Protein AF-A0A485KDJ7-F1 (afdb_monomer)

Mean predicted aligned error: 15.24 Å

Secondary structure (DSSP, 8-state):
-HHHHHHHHHHHHHHHHTT----HHHHHHHHHHHTTTTSHHHHHHHHT-SSPPPHHHHHHHHHHHHHHHHHHHHHHTSSSSS-----------------------TT----

Structure (mmCIF, N/CA/C/O backbone):
data_AF-A0A485KDJ7-F1
#
_entry.id   AF-A0A485KDJ7-F1
#
loop_
_atom_site.group_PDB
_atom_site.id
_atom_site.type_symbol
_atom_site.label_atom_id
_atom_site.label_alt_id
_atom_site.label_comp_id
_atom_site.label_asym_id
_atom_site.label_entity_id
_atom_site.label_seq_id
_atom_site.pdbx_PDB_ins_code
_atom_site.Cartn_x
_atom_site.Cartn_y
_atom_site.Cartn_z
_atom_site.occupancy
_atom_site.B_iso_or_equiv
_atom_site.auth_seq_id
_atom_site.auth_comp_id
_atom_site.auth_asym_id
_atom_site.auth_atom_id
_atom_site.pdbx_PDB_model_num
ATOM 1 N N . MET A 1 1 ? 3.075 -2.296 9.059 1.00 93.06 1 MET A N 1
ATOM 2 C CA . MET A 1 1 ? 3.005 -1.508 7.814 1.00 93.06 1 MET A CA 1
ATOM 3 C C . MET A 1 1 ? 4.386 -1.202 7.261 1.00 93.06 1 MET A C 1
ATOM 5 O O . MET A 1 1 ? 4.637 -1.531 6.114 1.00 93.06 1 MET A O 1
ATOM 9 N N . GLN A 1 2 ? 5.303 -0.638 8.054 1.00 93.50 2 GLN A N 1
ATOM 10 C CA . GLN A 1 2 ? 6.632 -0.238 7.566 1.00 93.50 2 GLN A CA 1
ATOM 11 C C . GLN A 1 2 ? 7.396 -1.362 6.850 1.00 93.50 2 GLN A C 1
ATOM 13 O O . GLN A 1 2 ? 7.819 -1.174 5.716 1.00 93.50 2 GLN A O 1
ATOM 18 N N . LYS A 1 3 ? 7.477 -2.554 7.460 1.00 95.50 3 LYS A N 1
ATOM 19 C CA . LYS A 1 3 ? 8.086 -3.734 6.826 1.00 95.50 3 LYS A CA 1
ATOM 20 C C . LYS A 1 3 ? 7.455 -4.058 5.464 1.00 95.50 3 LYS A C 1
ATOM 22 O O . LYS A 1 3 ? 8.174 -4.239 4.495 1.00 95.50 3 LYS A O 1
ATOM 27 N N . HIS A 1 4 ? 6.123 -4.067 5.388 1.00 94.69 4 HIS A N 1
ATOM 28 C CA . HIS A 1 4 ? 5.379 -4.364 4.156 1.00 94.69 4 HIS A CA 1
ATOM 29 C C . HIS A 1 4 ? 5.734 -3.399 3.019 1.00 94.69 4 HIS A C 1
ATOM 31 O O . HIS A 1 4 ? 5.984 -3.824 1.897 1.00 94.69 4 HIS A O 1
ATOM 37 N N . VAL A 1 5 ? 5.822 -2.099 3.313 1.00 94.94 5 VAL A N 1
ATOM 38 C CA . VAL A 1 5 ? 6.215 -1.085 2.321 1.00 94.94 5 VAL A CA 1
ATOM 39 C C . VAL A 1 5 ? 7.661 -1.290 1.861 1.00 94.94 5 VAL A C 1
ATOM 41 O O . VAL A 1 5 ? 7.937 -1.217 0.663 1.00 94.94 5 VAL A O 1
ATOM 44 N N . THR A 1 6 ? 8.578 -1.579 2.788 1.00 96.75 6 THR A N 1
ATOM 45 C CA . THR A 1 6 ? 9.982 -1.862 2.462 1.00 96.75 6 THR A CA 1
ATOM 46 C C . THR A 1 6 ? 10.115 -3.095 1.570 1.00 96.75 6 THR A C 1
ATOM 48 O O . THR A 1 6 ? 10.799 -3.030 0.550 1.00 96.75 6 THR A O 1
ATOM 51 N N . ASP A 1 7 ? 9.425 -4.188 1.906 1.00 96.75 7 ASP A N 1
ATOM 52 C CA . ASP A 1 7 ? 9.447 -5.432 1.131 1.00 96.75 7 ASP A CA 1
ATOM 53 C C . ASP A 1 7 ? 8.921 -5.193 -0.298 1.00 96.75 7 ASP A C 1
ATOM 55 O O . ASP A 1 7 ? 9.543 -5.611 -1.276 1.00 96.75 7 ASP A O 1
ATOM 59 N N . MET A 1 8 ? 7.830 -4.432 -0.439 1.00 95.44 8 MET A N 1
ATOM 60 C CA . MET A 1 8 ? 7.264 -4.047 -1.737 1.00 95.44 8 MET A CA 1
ATOM 61 C C . MET A 1 8 ? 8.228 -3.197 -2.583 1.00 95.44 8 MET A C 1
ATOM 63 O O . MET A 1 8 ? 8.361 -3.442 -3.784 1.00 95.44 8 MET A O 1
ATOM 67 N N . ARG A 1 9 ? 8.945 -2.236 -1.981 1.00 95.75 9 ARG A N 1
ATOM 68 C CA . ARG A 1 9 ? 9.981 -1.460 -2.692 1.00 95.75 9 ARG A CA 1
ATOM 69 C C . ARG A 1 9 ? 11.187 -2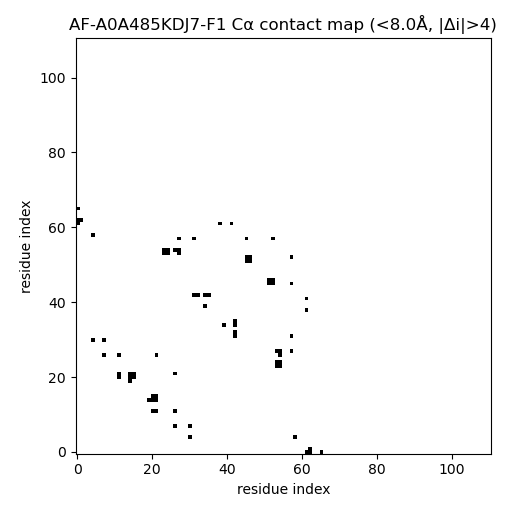.323 -3.075 1.00 95.75 9 ARG A C 1
ATOM 71 O O . ARG A 1 9 ? 11.720 -2.171 -4.171 1.00 95.75 9 ARG A O 1
ATOM 78 N N . GLY A 1 10 ? 11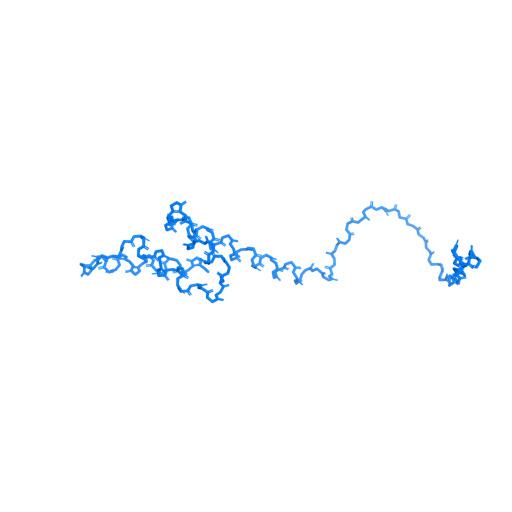.587 -3.266 -2.223 1.00 96.62 10 GLY A N 1
ATOM 79 C CA . GLY A 1 10 ? 12.629 -4.242 -2.553 1.00 96.62 10 GLY A CA 1
ATOM 80 C C . GLY A 1 10 ? 12.244 -5.120 -3.749 1.00 96.62 10 GLY A C 1
ATOM 81 O O . GLY A 1 10 ? 13.053 -5.340 -4.652 1.00 96.62 10 GLY A O 1
ATOM 82 N N . LEU A 1 11 ? 10.984 -5.563 -3.810 1.00 96.06 11 LEU A N 1
ATOM 83 C CA . LEU A 1 11 ? 10.451 -6.299 -4.960 1.00 96.06 11 LEU A CA 1
ATOM 84 C C . LEU A 1 11 ? 10.433 -5.447 -6.235 1.00 96.06 11 LEU A C 1
ATOM 86 O O . LEU A 1 11 ? 10.852 -5.937 -7.282 1.00 96.06 11 LEU A O 1
ATOM 90 N N . GLN A 1 12 ? 10.017 -4.178 -6.153 1.00 96.19 12 GLN A N 1
ATOM 91 C CA . GLN A 1 12 ? 10.053 -3.234 -7.280 1.00 96.19 12 GLN A CA 1
ATOM 92 C C . GLN A 1 12 ? 11.473 -3.111 -7.860 1.00 96.19 12 GLN A C 1
ATOM 94 O O . GLN A 1 12 ? 11.658 -3.223 -9.071 1.00 96.19 12 GLN A O 1
ATOM 99 N N . GLN A 1 13 ? 12.490 -2.960 -7.004 1.00 96.50 13 GLN A N 1
ATOM 100 C CA . GLN A 1 13 ? 13.895 -2.894 -7.428 1.00 96.50 13 GLN A CA 1
ATOM 101 C C . GLN A 1 13 ? 14.365 -4.196 -8.083 1.00 96.50 13 GLN A C 1
ATOM 103 O O . GLN A 1 13 ? 15.021 -4.169 -9.123 1.00 96.50 13 GLN A O 1
ATOM 108 N N . LYS A 1 14 ? 14.008 -5.351 -7.514 1.00 97.75 14 LYS A N 1
ATOM 109 C CA . LYS A 1 14 ? 14.378 -6.650 -8.086 1.00 97.75 14 LYS A CA 1
ATOM 110 C C . LYS A 1 14 ? 13.747 -6.869 -9.461 1.00 97.75 14 LYS A C 1
ATOM 112 O O . LYS A 1 14 ? 14.418 -7.364 -10.361 1.00 97.75 14 LYS A O 1
ATOM 117 N N . LEU A 1 15 ? 12.483 -6.484 -9.637 1.00 96.56 15 LEU A N 1
ATOM 118 C CA . LEU A 1 15 ? 11.800 -6.538 -10.932 1.00 96.56 15 LEU A CA 1
ATOM 119 C C . LEU A 1 15 ? 12.493 -5.643 -11.961 1.00 96.56 15 LEU A C 1
ATOM 121 O O . LEU A 1 15 ? 12.736 -6.098 -13.079 1.00 96.56 15 LEU A O 1
ATOM 125 N N . LEU A 1 16 ? 12.893 -4.432 -11.557 1.00 96.25 16 LEU A N 1
ATOM 126 C CA . LEU A 1 16 ? 13.625 -3.507 -12.420 1.00 96.25 16 LEU A CA 1
ATOM 127 C C . LEU A 1 16 ? 14.937 -4.122 -12.930 1.00 96.25 16 LEU A C 1
ATOM 129 O O . LEU A 1 16 ? 15.233 -4.022 -14.119 1.00 96.25 16 LEU A O 1
ATOM 133 N N . LEU A 1 17 ? 15.684 -4.813 -12.061 1.00 96.75 17 LEU A N 1
ATOM 134 C CA . LEU A 1 17 ? 16.910 -5.530 -12.439 1.00 96.75 17 LEU A CA 1
ATOM 135 C C . LEU A 1 17 ? 16.654 -6.710 -13.392 1.00 96.75 17 LEU A C 1
ATOM 137 O O . LEU A 1 17 ? 17.530 -7.061 -14.175 1.00 96.75 17 LEU A O 1
ATOM 141 N N . MET A 1 18 ? 15.458 -7.302 -13.359 1.00 97.75 18 MET A N 1
ATOM 142 C CA . MET A 1 18 ? 15.026 -8.349 -14.296 1.00 97.75 18 MET A CA 1
ATOM 143 C C . MET A 1 18 ? 14.424 -7.780 -15.594 1.00 97.75 18 MET A C 1
ATOM 145 O O . MET A 1 18 ? 13.873 -8.530 -16.396 1.00 97.75 18 MET A O 1
ATOM 149 N N . GLY A 1 19 ? 14.497 -6.462 -15.806 1.00 96.06 19 GLY A N 1
ATOM 150 C CA . GLY A 1 19 ? 13.960 -5.791 -16.993 1.00 96.06 19 GLY A CA 1
ATOM 151 C C . GLY A 1 19 ? 12.451 -5.531 -16.951 1.00 96.06 19 GLY A C 1
ATOM 152 O O . GLY A 1 19 ? 11.903 -5.005 -17.916 1.00 96.06 19 GLY A O 1
ATOM 153 N N . SER A 1 20 ? 11.775 -5.846 -15.842 1.00 96.44 20 SER A N 1
ATOM 154 C CA . SER A 1 20 ? 10.347 -5.577 -15.649 1.00 96.44 20 SER A CA 1
ATOM 155 C C . SER A 1 20 ? 10.150 -4.291 -14.855 1.00 96.44 20 SER A C 1
ATOM 157 O O . SER A 1 20 ? 10.634 -4.162 -13.733 1.00 96.44 20 SER A O 1
ATOM 159 N N . ARG A 1 21 ? 9.392 -3.334 -15.392 1.00 93.81 21 ARG A N 1
ATOM 160 C CA . ARG A 1 21 ? 9.125 -2.062 -14.706 1.00 93.81 21 ARG A CA 1
ATOM 161 C C . ARG A 1 21 ? 7.790 -2.096 -13.973 1.00 93.81 21 ARG A C 1
ATOM 163 O O . ARG A 1 21 ? 6.794 -2.570 -14.508 1.00 93.81 21 ARG A O 1
ATOM 170 N N . VAL A 1 22 ? 7.796 -1.585 -12.746 1.00 95.44 22 VAL A N 1
ATOM 171 C CA . VAL A 1 22 ? 6.599 -1.300 -11.951 1.00 95.44 22 VAL A CA 1
ATOM 172 C C . VAL A 1 22 ? 6.729 0.140 -11.490 1.00 95.44 22 VAL A C 1
ATOM 174 O O . VAL A 1 22 ? 7.589 0.442 -10.663 1.00 95.44 22 VAL A O 1
ATOM 177 N N . ASP A 1 23 ? 5.904 1.019 -12.044 1.00 94.56 23 ASP A N 1
ATOM 178 C CA . ASP A 1 23 ? 5.916 2.435 -11.689 1.00 94.56 23 ASP A CA 1
ATOM 179 C C . ASP A 1 23 ? 5.294 2.663 -10.308 1.00 94.56 23 ASP A C 1
ATOM 181 O O . ASP A 1 23 ? 4.526 1.837 -9.801 1.00 94.56 23 ASP A O 1
ATOM 185 N N . ASP A 1 24 ? 5.590 3.809 -9.703 1.00 95.06 24 ASP A N 1
ATOM 186 C CA . ASP A 1 24 ? 5.101 4.152 -8.365 1.00 95.06 24 ASP A CA 1
ATOM 187 C C . ASP A 1 24 ? 3.569 4.196 -8.284 1.00 95.06 24 ASP A C 1
ATOM 189 O O . ASP A 1 24 ? 2.997 3.812 -7.263 1.00 95.06 24 ASP A O 1
ATOM 193 N N . ASP A 1 25 ? 2.890 4.558 -9.375 1.00 94.69 25 ASP A N 1
ATOM 194 C CA . ASP A 1 25 ? 1.428 4.510 -9.463 1.00 94.69 25 ASP A CA 1
ATOM 195 C C . ASP A 1 25 ? 0.894 3.072 -9.408 1.00 94.69 25 ASP A C 1
ATOM 197 O O . ASP A 1 25 ? -0.090 2.785 -8.717 1.00 94.69 25 ASP A O 1
ATOM 201 N N . MET A 1 26 ? 1.553 2.137 -10.102 1.00 95.94 26 MET A N 1
ATOM 202 C CA . MET A 1 26 ? 1.200 0.716 -10.042 1.00 95.94 26 MET A CA 1
ATOM 203 C C . MET A 1 26 ? 1.471 0.169 -8.642 1.00 95.94 26 MET A C 1
ATOM 205 O O . MET A 1 26 ? 0.613 -0.502 -8.064 1.00 95.94 26 MET A O 1
ATOM 209 N N . LEU A 1 27 ? 2.626 0.508 -8.066 1.00 96.19 27 LEU A N 1
ATOM 210 C CA . LEU A 1 27 ? 2.996 0.093 -6.720 1.00 96.19 27 LEU A CA 1
ATOM 211 C C . LEU A 1 27 ? 2.011 0.632 -5.673 1.00 96.19 27 LEU A C 1
ATOM 213 O O . LEU A 1 27 ? 1.592 -0.112 -4.787 1.00 96.19 27 LEU A O 1
ATOM 217 N N . GLY A 1 28 ? 1.567 1.884 -5.814 1.00 96.38 28 GLY A N 1
ATOM 218 C CA . GLY A 1 28 ? 0.554 2.503 -4.961 1.00 96.38 28 GLY A CA 1
ATOM 219 C C . GLY A 1 28 ? -0.792 1.782 -5.029 1.00 96.38 28 GLY A C 1
ATOM 220 O O . GLY A 1 28 ? -1.396 1.492 -3.994 1.00 96.38 28 GLY A O 1
ATOM 221 N N . ARG A 1 29 ? -1.244 1.400 -6.231 1.00 96.31 29 ARG A N 1
ATOM 222 C CA . ARG A 1 29 ? -2.473 0.602 -6.416 1.00 96.31 29 ARG A CA 1
ATOM 223 C C . ARG A 1 29 ? -2.362 -0.789 -5.792 1.00 96.31 29 ARG A C 1
ATOM 225 O O . ARG A 1 29 ? -3.317 -1.241 -5.149 1.00 96.31 29 ARG A O 1
ATOM 232 N N . ILE A 1 30 ? -1.218 -1.456 -5.953 1.00 96.00 30 ILE A N 1
ATOM 233 C CA . ILE A 1 30 ? -0.961 -2.769 -5.344 1.00 96.00 30 ILE A CA 1
ATOM 234 C C . ILE A 1 30 ? -0.958 -2.641 -3.818 1.00 96.00 30 ILE A C 1
ATOM 236 O O . ILE A 1 30 ? -1.638 -3.413 -3.141 1.00 96.00 30 ILE A O 1
ATOM 240 N N . LEU A 1 31 ? -0.285 -1.622 -3.275 1.00 96.00 31 LEU A N 1
ATOM 241 C CA . LEU A 1 31 ? -0.241 -1.358 -1.840 1.00 96.00 31 LEU A CA 1
ATOM 242 C C . LEU A 1 31 ? -1.650 -1.142 -1.274 1.00 96.00 31 LEU A C 1
ATOM 244 O O . LEU A 1 31 ? -2.049 -1.863 -0.362 1.00 96.00 31 LEU A O 1
ATOM 248 N N . LEU A 1 32 ? -2.442 -0.240 -1.863 1.00 96.88 32 LEU A N 1
ATOM 249 C CA . LEU A 1 32 ? -3.831 0.015 -1.455 1.00 96.88 32 LEU A CA 1
ATOM 250 C C . LEU A 1 32 ? -4.713 -1.238 -1.523 1.00 96.88 32 LEU A C 1
ATOM 252 O O . LEU A 1 32 ? -5.601 -1.422 -0.695 1.00 96.88 32 LEU A O 1
ATOM 256 N N . THR A 1 33 ? -4.477 -2.111 -2.502 1.00 97.12 33 THR A N 1
ATOM 257 C CA . THR A 1 33 ? -5.199 -3.384 -2.626 1.00 97.12 33 THR A CA 1
ATOM 258 C C . THR A 1 33 ? -4.802 -4.359 -1.525 1.00 97.12 33 THR A C 1
ATOM 260 O O . THR A 1 33 ? -5.680 -4.912 -0.870 1.00 97.12 33 THR A O 1
ATOM 263 N N . SER A 1 34 ? -3.502 -4.498 -1.256 1.00 95.75 34 SER A N 1
ATOM 264 C CA . SER A 1 34 ? -2.977 -5.410 -0.233 1.00 95.75 34 SER A CA 1
ATOM 265 C C . SER A 1 34 ? -3.423 -5.069 1.193 1.00 95.75 34 SER A C 1
ATOM 267 O O . SER A 1 34 ? -3.483 -5.950 2.043 1.00 95.75 34 SER A O 1
ATOM 269 N N . VAL A 1 35 ? -3.761 -3.802 1.459 1.00 95.75 35 VAL A N 1
ATOM 270 C CA . VAL A 1 35 ? -4.116 -3.313 2.802 1.00 95.75 35 VAL A CA 1
ATOM 271 C C . VAL A 1 35 ? -5.606 -2.995 2.963 1.00 95.75 35 VAL A C 1
ATOM 273 O O . VAL A 1 35 ? -6.005 -2.504 4.019 1.00 95.75 35 VAL A O 1
ATOM 276 N N . LYS A 1 36 ? -6.437 -3.270 1.945 1.00 96.06 36 LYS A N 1
ATOM 277 C CA . LYS A 1 36 ? -7.875 -2.942 1.939 1.00 96.06 36 LYS A CA 1
ATOM 278 C C . LYS A 1 36 ? -8.607 -3.524 3.147 1.00 96.06 36 LYS A C 1
ATOM 280 O O . LYS A 1 36 ? -9.356 -2.804 3.791 1.00 96.06 36 LYS A O 1
ATOM 285 N N . GLU A 1 37 ? -8.345 -4.783 3.479 1.00 94.88 37 GLU A N 1
ATOM 286 C CA . GLU A 1 37 ? -9.013 -5.461 4.597 1.00 94.88 37 GLU A CA 1
ATOM 287 C C . GLU A 1 37 ? -8.603 -4.885 5.960 1.00 94.88 37 GLU A C 1
ATOM 289 O O . GLU A 1 37 ? -9.416 -4.792 6.874 1.00 9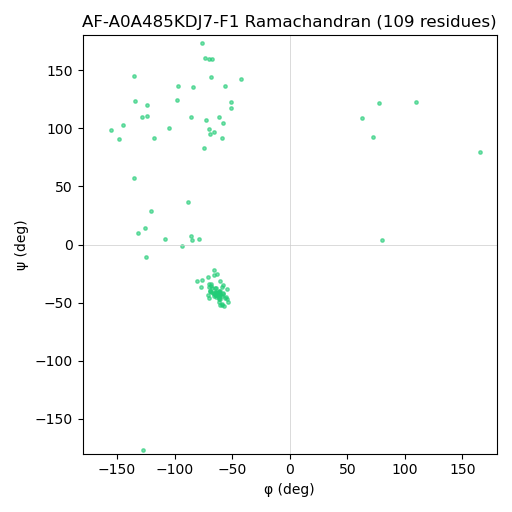4.88 37 GLU A O 1
ATOM 294 N N . ALA A 1 38 ? -7.352 -4.438 6.099 1.00 93.81 38 ALA A N 1
ATOM 295 C CA . ALA A 1 38 ? -6.853 -3.861 7.346 1.00 93.81 38 ALA A CA 1
ATOM 296 C C . ALA A 1 38 ? -7.270 -2.390 7.535 1.00 93.81 38 ALA A C 1
ATOM 298 O O . ALA A 1 38 ? -7.461 -1.941 8.664 1.00 93.81 38 ALA A O 1
ATOM 299 N N . PHE A 1 39 ? -7.410 -1.630 6.443 1.00 95.69 39 PHE A N 1
ATOM 300 C CA . PHE A 1 39 ? -7.698 -0.192 6.476 1.00 95.69 39 PHE A CA 1
ATOM 301 C C . PHE A 1 39 ? -8.787 0.218 5.463 1.00 95.69 39 PHE A C 1
ATOM 303 O O . PHE A 1 39 ? -8.541 1.113 4.645 1.00 95.69 39 PHE A O 1
ATOM 310 N N . PRO A 1 40 ? -10.001 -0.363 5.516 1.00 95.62 40 PRO A N 1
ATOM 311 C CA . PRO A 1 40 ? -11.006 -0.236 4.454 1.00 95.62 40 PRO A CA 1
ATOM 312 C C . PRO A 1 40 ? -11.370 1.222 4.157 1.00 95.62 40 PRO A C 1
ATOM 314 O O . PRO A 1 40 ? -11.192 1.695 3.036 1.00 95.62 40 PRO A O 1
ATOM 317 N N . THR A 1 41 ? -11.739 1.986 5.187 1.00 96.44 41 THR A N 1
ATOM 318 C CA . THR A 1 41 ? -12.113 3.401 5.044 1.00 96.44 41 THR A CA 1
ATOM 319 C C . THR A 1 41 ? -10.952 4.274 4.566 1.00 96.44 41 THR A C 1
ATOM 321 O O . THR A 1 41 ? -11.140 5.203 3.788 1.00 96.44 41 THR A O 1
ATOM 324 N N . THR A 1 42 ? -9.722 3.997 5.017 1.00 96.50 42 THR A N 1
ATOM 325 C CA . THR A 1 42 ? -8.556 4.799 4.602 1.00 96.50 42 THR A CA 1
ATOM 326 C C . THR A 1 42 ? -8.236 4.557 3.134 1.00 96.50 42 THR A C 1
ATOM 328 O O . THR A 1 42 ? -7.922 5.503 2.415 1.00 96.50 42 THR A O 1
ATOM 331 N N . VAL A 1 43 ? -8.344 3.306 2.686 1.00 97.31 43 VAL A N 1
ATOM 332 C CA . VAL A 1 43 ? -8.129 2.931 1.290 1.00 97.31 43 VAL A CA 1
ATOM 333 C C . VAL A 1 43 ? -9.195 3.540 0.383 1.00 97.31 43 VAL A C 1
ATOM 335 O O . VAL A 1 43 ? -8.842 4.069 -0.667 1.00 97.31 43 VAL A O 1
ATOM 338 N N . GLU A 1 44 ? -10.469 3.523 0.776 1.00 97.25 44 GLU A N 1
ATOM 339 C CA . GLU A 1 44 ? -11.546 4.159 0.003 1.00 97.25 44 GLU A CA 1
ATOM 340 C C . GLU A 1 44 ? -11.321 5.664 -0.162 1.00 97.25 44 GLU A C 1
ATOM 342 O O . GLU A 1 44 ? -11.342 6.159 -1.287 1.00 97.25 44 GLU A O 1
ATOM 347 N N . ILE A 1 45 ? -10.986 6.367 0.926 1.00 97.19 45 ILE A N 1
ATOM 348 C CA . ILE A 1 45 ? -10.680 7.805 0.887 1.00 97.19 45 ILE A CA 1
ATOM 349 C C . ILE A 1 45 ? -9.480 8.103 -0.017 1.00 97.19 45 ILE A C 1
ATOM 351 O O . ILE A 1 45 ? -9.465 9.117 -0.705 1.00 97.19 45 ILE A O 1
ATOM 355 N N . LEU A 1 46 ? -8.435 7.272 0.009 1.00 96.75 46 LEU A N 1
ATOM 356 C CA . LEU A 1 46 ? -7.255 7.489 -0.832 1.00 96.75 46 LEU A CA 1
ATOM 357 C C . LEU A 1 46 ? -7.557 7.232 -2.312 1.00 96.75 46 LEU A C 1
ATOM 359 O O . LEU A 1 46 ? -7.056 7.965 -3.158 1.00 96.75 46 LEU A O 1
ATOM 363 N N . ARG A 1 47 ? -8.391 6.234 -2.625 1.00 96.06 47 ARG A N 1
ATOM 364 C CA . ARG A 1 47 ? -8.801 5.919 -4.002 1.00 96.06 47 ARG A CA 1
ATOM 365 C C . ARG A 1 47 ? -9.736 6.959 -4.611 1.00 96.06 47 ARG A C 1
ATOM 367 O O . ARG A 1 47 ? -9.734 7.103 -5.824 1.00 96.06 47 ARG A O 1
ATOM 374 N N . SER A 1 48 ? -10.523 7.661 -3.797 1.00 96.88 48 SER A N 1
ATOM 375 C CA . SER A 1 48 ? -11.479 8.668 -4.269 1.00 96.88 48 SER A CA 1
ATOM 376 C C . SER A 1 48 ? -10.871 10.062 -4.476 1.00 96.88 48 SER A C 1
ATOM 378 O O . SER A 1 48 ? -11.613 11.012 -4.709 1.00 96.88 48 SER A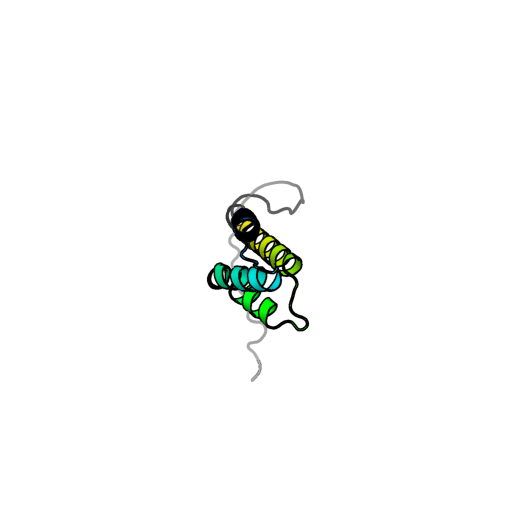 O 1
ATOM 380 N N . ARG A 1 49 ? -9.556 10.236 -4.294 1.00 95.38 49 ARG A N 1
ATOM 381 C CA . ARG A 1 49 ? -8.895 11.544 -4.412 1.00 95.38 49 ARG A CA 1
ATOM 382 C C . ARG A 1 49 ? -8.545 11.870 -5.857 1.00 95.38 49 ARG A C 1
ATOM 384 O O . ARG A 1 49 ? -7.943 11.054 -6.548 1.00 95.38 49 ARG A O 1
ATOM 391 N N . GLU A 1 50 ? -8.833 13.110 -6.241 1.00 92.25 50 GLU A N 1
ATOM 392 C CA . GLU A 1 50 ? -8.392 13.718 -7.493 1.00 92.25 50 GLU A CA 1
ATOM 393 C C . GLU A 1 50 ? -7.624 15.018 -7.183 1.00 92.25 50 GLU A C 1
ATOM 395 O O . GLU A 1 50 ? -8.183 15.909 -6.537 1.00 92.25 50 GLU A O 1
ATOM 400 N N . PRO A 1 51 ? -6.339 15.136 -7.577 1.00 90.81 51 PRO A N 1
ATOM 401 C CA . PRO A 1 51 ? -5.532 14.139 -8.288 1.00 90.81 51 PRO A CA 1
ATOM 402 C C . PRO A 1 51 ? -5.222 12.895 -7.436 1.00 90.81 51 PRO A C 1
ATOM 404 O O . PRO A 1 51 ? -5.279 12.935 -6.204 1.00 90.81 51 PRO A O 1
ATOM 407 N N . SER A 1 52 ? -4.879 11.790 -8.110 1.00 91.50 52 SER A N 1
ATOM 408 C CA . SER A 1 52 ? -4.500 10.537 -7.446 1.00 91.50 52 SER A CA 1
ATOM 409 C C . SER A 1 52 ? -3.332 10.776 -6.483 1.00 91.50 52 SER A C 1
ATOM 411 O O . SER A 1 52 ? -2.375 11.466 -6.846 1.00 91.50 52 SER A O 1
ATOM 413 N N . PRO A 1 53 ? -3.371 10.215 -5.263 1.00 96.12 53 PRO A N 1
ATOM 414 C CA . PRO A 1 53 ? -2.302 10.414 -4.301 1.00 96.12 53 PRO A CA 1
ATOM 415 C C . PRO A 1 53 ? -1.019 9.723 -4.766 1.00 96.12 53 PRO A C 1
ATOM 417 O O . PRO A 1 53 ? -1.058 8.622 -5.318 1.00 96.12 53 PRO A O 1
ATOM 420 N N . THR A 1 54 ? 0.123 10.348 -4.486 1.00 96.88 54 THR A N 1
ATOM 421 C CA . THR A 1 54 ? 1.433 9.753 -4.779 1.00 96.88 54 THR A CA 1
ATOM 422 C C . THR A 1 54 ? 1.720 8.575 -3.846 1.00 96.88 54 THR A C 1
ATOM 424 O O . THR A 1 54 ? 1.159 8.474 -2.748 1.00 96.88 54 THR A O 1
ATOM 427 N N . LEU A 1 55 ? 2.643 7.694 -4.241 1.00 95.62 55 LEU A N 1
ATOM 428 C CA . LEU A 1 55 ? 3.054 6.548 -3.425 1.00 95.62 55 LEU A CA 1
ATOM 429 C C . LEU A 1 55 ? 3.511 6.956 -2.013 1.00 95.62 55 LEU A C 1
ATOM 431 O O . LEU A 1 55 ? 3.178 6.282 -1.035 1.00 95.62 55 LEU A O 1
ATOM 435 N N . ASP A 1 56 ? 4.213 8.081 -1.886 1.00 96.00 56 ASP A N 1
ATOM 436 C CA . ASP A 1 56 ? 4.652 8.600 -0.588 1.00 96.00 56 ASP A CA 1
ATOM 437 C C . ASP A 1 56 ? 3.479 9.094 0.260 1.00 96.00 56 ASP A C 1
ATOM 439 O O . ASP A 1 56 ? 3.411 8.803 1.454 1.00 96.00 56 ASP A O 1
ATOM 443 N N . GLN A 1 57 ? 2.502 9.781 -0.340 1.00 97.19 57 GLN A N 1
ATOM 444 C CA . GLN A 1 57 ? 1.290 10.203 0.369 1.00 97.19 57 GLN A CA 1
ATOM 445 C C . GLN A 1 57 ? 0.478 9.001 0.864 1.00 97.19 57 GLN A C 1
ATOM 447 O O . GLN A 1 57 ? 0.003 9.007 2.003 1.00 97.19 57 GLN A O 1
ATOM 452 N N . ILE A 1 58 ? 0.347 7.961 0.034 1.00 97.19 58 ILE A N 1
ATOM 453 C CA . ILE A 1 58 ? -0.303 6.698 0.405 1.00 97.19 58 ILE A CA 1
ATOM 454 C C . ILE A 1 58 ? 0.441 6.058 1.582 1.00 97.19 58 ILE A C 1
ATOM 456 O O . ILE A 1 58 ? -0.167 5.753 2.609 1.00 97.19 58 ILE A O 1
ATOM 460 N N . THR A 1 59 ? 1.759 5.902 1.457 1.00 96.62 59 THR A N 1
ATOM 461 C CA . THR A 1 59 ? 2.620 5.272 2.466 1.00 96.62 59 THR A CA 1
ATOM 462 C C . THR A 1 59 ? 2.535 5.998 3.805 1.00 96.62 59 THR A C 1
ATOM 464 O O . THR A 1 59 ? 2.239 5.380 4.828 1.00 96.62 59 THR A O 1
ATOM 467 N N . ASN A 1 60 ? 2.719 7.319 3.799 1.00 97.19 60 ASN A N 1
ATOM 468 C CA . ASN A 1 60 ? 2.680 8.141 5.005 1.00 97.19 60 ASN A CA 1
ATOM 469 C C . ASN A 1 60 ? 1.311 8.075 5.689 1.00 97.19 60 ASN A C 1
ATOM 471 O O . ASN A 1 60 ? 1.231 7.955 6.911 1.00 97.19 60 ASN A O 1
ATOM 475 N N . ARG A 1 61 ? 0.218 8.089 4.914 1.00 97.31 61 ARG A N 1
ATOM 476 C CA . ARG A 1 61 ? -1.135 7.970 5.468 1.00 97.31 61 ARG A CA 1
ATOM 477 C C . ARG A 1 61 ? -1.377 6.607 6.119 1.00 97.31 61 ARG A C 1
ATOM 479 O O . ARG A 1 61 ? -2.007 6.558 7.174 1.00 97.31 61 ARG A O 1
ATOM 486 N N . LEU A 1 62 ? -0.900 5.524 5.506 1.00 95.81 62 LEU A N 1
ATOM 487 C CA . LEU A 1 62 ? -1.038 4.167 6.042 1.00 95.81 62 LEU A CA 1
ATOM 488 C C . LEU A 1 62 ? -0.187 3.954 7.299 1.00 95.81 62 LEU A C 1
ATOM 490 O O . LEU A 1 62 ? -0.670 3.349 8.253 1.00 95.81 62 LEU A O 1
ATOM 494 N N . LEU A 1 63 ? 1.041 4.483 7.332 1.00 95.69 63 LEU A N 1
ATOM 495 C CA . LEU A 1 63 ? 1.899 4.454 8.522 1.00 95.69 63 LEU A CA 1
ATOM 496 C C . LEU A 1 63 ? 1.252 5.213 9.684 1.00 95.69 63 LEU A C 1
ATOM 498 O O . LEU A 1 63 ? 1.069 4.642 10.756 1.00 95.69 63 LEU A O 1
ATOM 502 N N . ALA A 1 64 ? 0.792 6.442 9.436 1.00 95.75 64 ALA A N 1
ATOM 503 C CA . ALA A 1 64 ? 0.103 7.241 10.446 1.00 95.75 64 ALA A CA 1
ATOM 504 C C . ALA A 1 64 ? -1.148 6.532 10.992 1.00 95.75 64 ALA A C 1
ATOM 506 O O . ALA A 1 64 ? -1.384 6.524 12.199 1.00 95.75 64 ALA A O 1
ATOM 507 N N . LYS A 1 65 ? -1.942 5.883 10.126 1.00 95.19 65 LYS A N 1
ATOM 508 C CA . LYS A 1 65 ? -3.108 5.113 10.585 1.00 95.19 65 LYS A CA 1
ATOM 509 C C . LYS A 1 65 ? -2.751 3.863 11.366 1.00 95.19 65 LYS A C 1
ATOM 511 O O . LYS A 1 65 ? -3.455 3.548 12.322 1.00 95.19 65 LYS A O 1
ATOM 516 N N . GLU A 1 66 ? -1.679 3.169 11.014 1.00 94.06 66 GLU A N 1
ATOM 517 C CA . GLU A 1 66 ? -1.201 2.053 11.823 1.00 94.06 66 GLU A CA 1
ATOM 518 C C . GLU A 1 66 ? -0.787 2.519 13.231 1.00 94.06 66 GLU A C 1
ATOM 520 O O . GLU A 1 66 ? -1.139 1.869 14.216 1.00 94.06 66 GLU A O 1
ATOM 525 N N . ASP A 1 67 ? -0.111 3.661 13.346 1.00 93.00 67 ASP A N 1
ATOM 526 C CA . ASP A 1 67 ? 0.326 4.204 14.636 1.00 93.00 67 ASP A CA 1
ATOM 527 C C . ASP A 1 67 ? -0.843 4.713 15.495 1.00 93.00 67 ASP A C 1
ATOM 529 O O . ASP A 1 67 ? -0.854 4.523 16.714 1.00 93.00 67 ASP A O 1
ATOM 533 N N . GLU A 1 68 ? -1.895 5.265 14.884 1.00 92.31 68 GLU A N 1
ATOM 534 C CA . GLU A 1 68 ? -3.151 5.576 15.582 1.00 92.31 68 GLU A CA 1
ATOM 535 C C . GLU A 1 68 ? -3.828 4.315 16.152 1.00 92.31 68 GLU A C 1
ATOM 537 O O . GLU A 1 68 ? -4.354 4.328 17.266 1.00 92.31 68 GLU A O 1
ATOM 542 N N . ILE A 1 69 ? -3.816 3.199 15.417 1.00 89.12 69 ILE A N 1
ATOM 543 C CA . ILE A 1 69 ? -4.396 1.931 15.887 1.00 89.12 69 ILE A CA 1
ATOM 544 C C . ILE A 1 69 ? -3.538 1.329 17.010 1.00 89.12 69 ILE A C 1
ATOM 546 O O . ILE A 1 69 ? -4.067 0.894 18.039 1.00 89.12 69 ILE A O 1
ATOM 550 N N . LYS A 1 70 ? -2.209 1.341 16.859 1.00 88.56 70 LYS A N 1
ATOM 551 C CA . LYS A 1 70 ? -1.275 0.885 17.899 1.00 88.56 70 LYS A CA 1
ATOM 552 C C . LYS A 1 70 ? -1.395 1.721 19.173 1.00 88.56 70 LYS A C 1
ATOM 554 O O . LYS A 1 70 ? -1.506 1.151 20.251 1.00 88.56 70 LYS A O 1
ATOM 559 N N . SER A 1 71 ? -1.450 3.046 19.070 1.00 80.25 71 SER A N 1
ATOM 560 C CA . SER A 1 71 ? -1.614 3.917 20.241 1.00 80.25 71 SER A CA 1
ATOM 561 C C . SER A 1 71 ? -2.955 3.693 20.943 1.00 80.25 71 SER A C 1
ATOM 563 O O . SER A 1 71 ? -2.977 3.509 22.152 1.00 80.25 71 SER A O 1
ATOM 565 N N . ARG A 1 72 ? -4.075 3.561 20.220 1.00 75.19 72 ARG A N 1
ATOM 566 C CA . ARG A 1 72 ? -5.372 3.223 20.845 1.00 75.19 72 ARG A CA 1
ATOM 567 C C . ARG A 1 72 ? -5.347 1.894 21.599 1.00 75.19 72 ARG A C 1
ATOM 569 O O . ARG A 1 72 ? -5.989 1.767 22.641 1.00 75.19 72 ARG A O 1
ATOM 576 N N . THR A 1 73 ? -4.625 0.898 21.090 1.00 63.84 73 THR A N 1
ATOM 577 C CA . THR A 1 73 ? -4.517 -0.415 21.748 1.00 63.84 73 THR A CA 1
ATOM 578 C C . THR A 1 73 ? -3.586 -0.403 22.960 1.00 63.84 73 THR A C 1
ATOM 580 O O . THR A 1 73 ? -3.851 -1.129 23.919 1.00 63.84 73 THR A O 1
ATOM 583 N N . THR A 1 74 ? -2.554 0.445 22.982 1.00 57.06 74 THR A N 1
ATOM 584 C CA . THR A 1 74 ? -1.704 0.633 24.168 1.00 57.06 74 THR A CA 1
ATOM 585 C C . THR A 1 74 ? -2.385 1.495 25.229 1.00 57.06 74 THR A C 1
ATOM 587 O O . THR A 1 74 ? -2.298 1.156 26.408 1.00 57.06 74 THR A O 1
ATOM 590 N N . THR A 1 75 ? -3.153 2.521 24.845 1.00 52.53 75 THR A N 1
ATOM 591 C CA . THR A 1 75 ? -3.963 3.308 25.790 1.00 52.53 75 THR A CA 1
ATOM 592 C C . THR A 1 75 ? -5.059 2.452 26.429 1.00 52.53 75 THR A C 1
ATOM 594 O O . THR A 1 75 ? -5.274 2.547 27.631 1.00 52.53 75 THR A O 1
ATOM 597 N N . LYS A 1 76 ? -5.686 1.522 25.690 1.00 46.59 76 LYS A N 1
ATOM 598 C CA . LYS A 1 76 ? -6.682 0.594 26.265 1.00 46.59 76 LYS A CA 1
ATOM 599 C C . LYS A 1 76 ? -6.117 -0.400 27.289 1.00 46.59 76 LYS A C 1
ATOM 601 O O . LYS A 1 76 ? -6.883 -0.916 28.089 1.00 46.59 76 LYS A O 1
ATOM 606 N N . ARG A 1 77 ? -4.809 -0.685 27.277 1.00 47.78 77 ARG A N 1
ATOM 607 C CA . ARG A 1 77 ? -4.152 -1.557 28.276 1.00 47.78 77 ARG A CA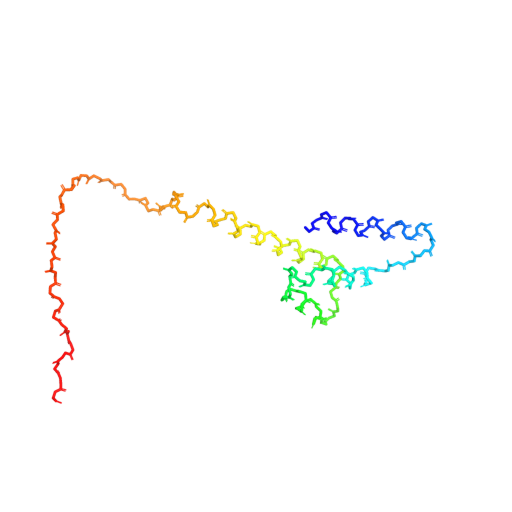 1
ATOM 608 C C . ARG A 1 77 ? -3.557 -0.791 29.464 1.00 47.78 77 ARG A C 1
ATOM 610 O O . ARG A 1 77 ? -2.975 -1.412 30.345 1.00 47.78 77 ARG A O 1
ATOM 617 N N . LYS A 1 78 ? -3.662 0.540 29.474 1.00 43.12 78 LYS A N 1
ATOM 618 C CA . LYS A 1 78 ? -3.125 1.426 30.521 1.0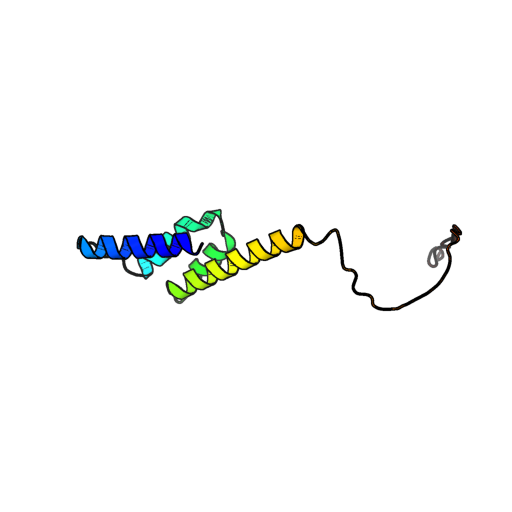0 43.12 78 LYS A CA 1
ATOM 619 C C . LYS A 1 78 ? -4.193 2.359 31.108 1.00 43.12 78 LYS A C 1
ATOM 621 O O . LYS A 1 78 ? -3.845 3.332 31.755 1.00 43.12 78 LYS A O 1
ATOM 626 N N . ALA A 1 79 ? -5.473 2.093 30.849 1.00 44.25 79 ALA A N 1
ATOM 627 C CA . ALA A 1 79 ? -6.580 2.975 31.223 1.00 44.25 79 ALA A CA 1
ATOM 628 C C . ALA A 1 79 ? -7.597 2.311 32.163 1.00 44.25 79 ALA A C 1
ATOM 630 O O . ALA A 1 79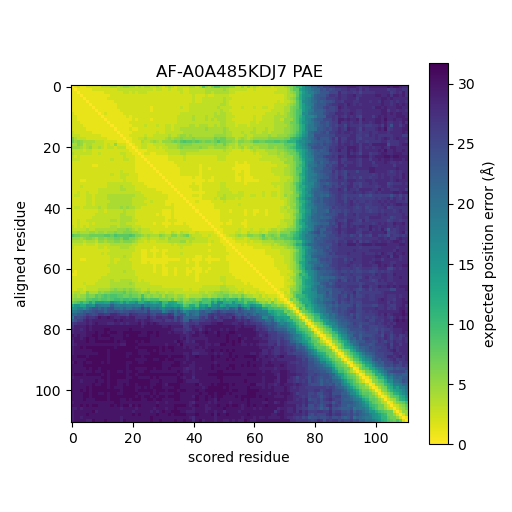 ? -8.767 2.672 32.120 1.00 44.25 79 ALA A O 1
ATOM 631 N N . ASP A 1 80 ? -7.162 1.355 32.989 1.00 47.31 80 ASP A N 1
ATOM 632 C CA . ASP A 1 80 ? -7.963 0.929 34.150 1.00 47.31 80 ASP A CA 1
ATOM 633 C C . ASP A 1 80 ? -7.207 1.018 35.483 1.00 47.31 80 ASP A C 1
ATOM 635 O O . ASP A 1 80 ? -7.831 1.000 36.533 1.00 47.31 80 ASP A O 1
ATOM 639 N N . ASP A 1 81 ? -5.890 1.237 35.471 1.00 49.28 81 ASP A N 1
ATOM 640 C CA . ASP A 1 81 ? -5.129 1.484 36.694 1.00 49.28 81 ASP A CA 1
ATOM 641 C C . ASP A 1 81 ? -4.183 2.663 36.474 1.00 49.28 81 ASP A C 1
ATOM 643 O O . ASP A 1 81 ? -3.357 2.646 35.566 1.00 49.28 81 ASP A O 1
ATOM 647 N N . GLU A 1 82 ? -4.327 3.674 37.330 1.00 50.81 82 GLU A N 1
ATOM 648 C CA . GLU A 1 82 ? -3.442 4.834 37.478 1.00 50.81 82 GLU A CA 1
ATOM 649 C C . GLU A 1 82 ? -3.498 5.885 36.355 1.00 50.81 82 GLU A C 1
ATOM 651 O O . GLU A 1 82 ? -2.734 5.870 35.398 1.00 50.81 82 GLU A O 1
ATOM 656 N N . GLN A 1 83 ? -4.349 6.904 36.528 1.00 50.00 83 GLN A N 1
ATOM 657 C CA . GLN A 1 83 ? -3.909 8.226 37.019 1.00 50.00 83 GLN A CA 1
ATOM 658 C C . GLN A 1 83 ? -5.011 9.270 36.756 1.00 50.00 83 GLN A C 1
ATOM 660 O O . GLN A 1 83 ? -4.964 10.074 35.826 1.00 50.00 83 GLN A O 1
ATOM 665 N N . LEU A 1 84 ? -6.020 9.271 37.633 1.00 49.75 84 LEU A N 1
ATOM 666 C CA . LEU A 1 84 ? -6.836 10.451 37.914 1.00 49.75 84 LEU A CA 1
ATOM 667 C C . LEU A 1 84 ? -5.902 11.560 38.423 1.00 49.75 84 LEU A C 1
ATOM 669 O O . LEU A 1 84 ? -5.618 11.655 39.616 1.00 49.75 84 LEU A O 1
ATOM 673 N N . LEU A 1 85 ? -5.400 12.401 37.522 1.00 50.25 85 LEU A N 1
ATOM 674 C CA . LEU A 1 85 ? -4.791 13.672 37.895 1.00 50.25 85 LEU A CA 1
ATOM 675 C C . LEU A 1 85 ? -5.905 14.650 38.283 1.00 50.25 85 LEU A C 1
ATOM 677 O O . LEU A 1 85 ? -6.324 15.487 37.491 1.00 50.25 85 LEU A O 1
ATOM 681 N N . TYR A 1 86 ? -6.368 14.559 39.529 1.00 38.31 86 TYR A N 1
ATOM 682 C CA . TYR A 1 86 ? -6.891 15.726 40.231 1.00 38.31 86 TYR A CA 1
ATOM 683 C C . TYR A 1 86 ? -6.023 15.968 41.460 1.00 38.31 86 TYR A C 1
ATOM 685 O O . TYR A 1 86 ? -6.211 15.394 42.533 1.00 38.31 86 TYR A O 1
ATOM 693 N N . THR A 1 87 ? -4.998 16.794 41.277 1.00 50.94 87 THR A N 1
ATOM 694 C CA . THR A 1 87 ? -4.176 17.302 42.368 1.00 50.94 87 THR A CA 1
ATOM 695 C C . THR A 1 87 ? -4.996 18.282 43.205 1.00 50.94 87 THR A C 1
ATOM 697 O O . THR A 1 87 ? -5.120 19.453 42.860 1.00 50.94 87 THR A O 1
ATOM 700 N N . GLY A 1 88 ? -5.511 17.796 44.331 1.00 37.88 88 GLY A N 1
ATOM 701 C CA . GLY A 1 88 ? -6.004 18.596 45.450 1.00 37.88 88 GLY A CA 1
ATOM 702 C C . GLY A 1 88 ? -5.777 17.824 46.750 1.00 37.88 88 GLY A C 1
ATOM 703 O O . GLY A 1 88 ? -6.592 16.991 47.125 1.00 37.88 88 GLY A O 1
ATOM 704 N N . LYS A 1 89 ? -4.626 18.028 47.399 1.00 43.00 89 LYS A N 1
ATOM 705 C CA . LYS A 1 89 ? -4.297 17.459 48.726 1.00 43.00 89 LYS A CA 1
ATOM 706 C C . LYS A 1 89 ? -5.034 18.231 49.848 1.00 43.00 89 LYS A C 1
ATOM 708 O O . LYS A 1 89 ? -5.423 19.368 49.597 1.00 43.00 89 LYS A O 1
ATOM 713 N N . PRO A 1 90 ? -4.974 17.788 51.121 1.00 51.41 90 PRO A N 1
ATOM 714 C CA . PRO A 1 90 ? -5.223 16.449 51.655 1.00 51.41 90 PRO A CA 1
ATOM 715 C C . PRO A 1 90 ? -6.259 16.491 52.813 1.00 51.41 90 PRO A C 1
ATOM 717 O O . PRO A 1 90 ? -6.722 17.548 53.226 1.00 51.41 90 PRO A O 1
ATOM 720 N N . ASP A 1 91 ? -6.486 15.318 53.405 1.00 34.44 91 ASP A N 1
ATOM 721 C CA . ASP A 1 91 ? -6.715 15.091 54.841 1.00 34.44 91 ASP A CA 1
ATOM 722 C C . ASP A 1 91 ? -8.120 14.670 55.360 1.00 34.44 91 ASP A C 1
ATOM 724 O O . ASP A 1 91 ? -9.118 15.377 55.271 1.00 34.44 91 ASP A O 1
ATOM 728 N N . LYS A 1 92 ? -8.063 13.512 56.040 1.00 42.75 92 LYS A N 1
ATOM 729 C CA . LYS A 1 92 ? -8.863 12.963 57.159 1.00 42.75 92 LYS A CA 1
ATOM 730 C C . LYS A 1 92 ? -10.257 12.359 56.939 1.00 42.75 92 LYS A C 1
ATOM 732 O O . LYS A 1 92 ? -11.239 13.015 56.630 1.00 42.75 92 LYS A O 1
ATOM 737 N N . ASN A 1 93 ? -10.296 11.089 57.359 1.00 39.44 93 ASN A N 1
ATOM 738 C CA . ASN A 1 93 ? -11.374 10.355 58.024 1.00 39.44 93 ASN A CA 1
ATOM 739 C C . ASN A 1 93 ? -12.702 10.134 57.281 1.00 39.44 93 ASN A C 1
ATOM 741 O O . ASN A 1 93 ? -13.592 10.977 57.244 1.00 39.44 93 ASN A O 1
ATOM 745 N N . ARG A 1 94 ? -12.908 8.864 56.891 1.00 43.19 94 ARG A N 1
ATOM 746 C CA . ARG A 1 94 ? -14.232 8.211 56.884 1.00 43.19 94 ARG A CA 1
ATOM 747 C C . ARG A 1 94 ? -15.000 8.578 58.171 1.00 43.19 94 ARG A C 1
ATOM 749 O O . ARG A 1 94 ? -14.404 8.584 59.247 1.00 43.19 94 ARG A O 1
ATOM 756 N N . PRO A 1 95 ? -16.325 8.776 58.088 1.00 46.09 95 PRO A N 1
ATOM 757 C CA . PRO A 1 95 ? -17.210 7.615 58.116 1.00 46.09 95 PRO A CA 1
ATOM 758 C C . PRO A 1 95 ? -18.328 7.663 57.069 1.00 46.09 95 PRO A C 1
ATOM 760 O O . PRO A 1 95 ? -18.905 8.702 56.764 1.00 46.09 95 PRO A O 1
ATOM 763 N N . PHE A 1 96 ? -18.665 6.479 56.556 1.00 46.84 96 PHE A N 1
ATOM 764 C CA . PHE A 1 96 ? -19.863 6.229 55.759 1.00 46.84 96 PHE A CA 1
ATOM 765 C C . PHE A 1 96 ? -21.113 6.759 56.482 1.00 46.84 96 PHE A C 1
ATOM 767 O O . PHE A 1 96 ? -21.488 6.239 57.532 1.00 46.84 96 PHE A O 1
ATOM 774 N N . LYS A 1 97 ? -21.811 7.727 55.883 1.00 45.62 97 LYS A N 1
ATOM 775 C CA . LYS A 1 97 ? -23.225 7.994 56.168 1.00 45.62 97 LYS A CA 1
ATOM 776 C C . LYS A 1 97 ? -24.008 7.919 54.863 1.00 45.62 97 LYS A C 1
ATOM 778 O O . LYS A 1 97 ? -23.869 8.769 53.992 1.00 45.62 97 LYS A O 1
ATOM 783 N N . LYS A 1 98 ? -24.841 6.881 54.743 1.00 55.69 98 LYS A N 1
ATOM 784 C CA . LYS A 1 98 ? -25.931 6.829 53.765 1.00 55.69 98 LYS A CA 1
ATOM 785 C C . LYS A 1 98 ? -26.875 7.987 54.078 1.00 55.69 98 LYS A C 1
ATOM 787 O O . LYS A 1 98 ? -27.568 7.942 55.091 1.00 55.69 98 LYS A O 1
ATOM 792 N N . GLN A 1 99 ? -26.908 9.001 53.224 1.00 40.56 99 GLN A N 1
ATOM 793 C CA . GLN A 1 99 ? -27.973 9.992 53.240 1.00 40.56 99 GLN A CA 1
ATOM 794 C C . GLN A 1 99 ? -28.891 9.688 52.059 1.00 40.56 99 GLN A C 1
ATOM 796 O O . GLN A 1 99 ? -28.577 9.972 50.909 1.00 40.56 99 GLN A O 1
ATOM 801 N N . VAL A 1 100 ? -30.010 9.031 52.365 1.00 47.62 100 VAL A N 1
ATOM 802 C CA . VAL A 1 100 ? -31.163 8.931 51.470 1.00 47.62 100 VAL A CA 1
ATOM 803 C C . VAL A 1 100 ? -31.709 10.348 51.328 1.00 47.62 100 VAL A C 1
ATOM 805 O O . VAL A 1 100 ? -32.416 10.839 52.207 1.00 47.62 100 VAL A O 1
ATOM 808 N N . VAL A 1 101 ? -31.325 11.038 50.258 1.00 46.28 101 VAL A N 1
ATOM 809 C CA . VAL A 1 101 ? -31.940 12.311 49.892 1.00 46.28 101 VAL A CA 1
ATOM 810 C C . VAL A 1 101 ? -33.170 11.970 49.060 1.00 46.28 101 VAL A C 1
ATOM 812 O O . VAL A 1 101 ? -33.073 11.434 47.962 1.00 46.28 101 VAL A O 1
ATOM 815 N N . LYS A 1 102 ? -34.343 12.207 49.654 1.00 49.25 102 LYS A N 1
ATOM 816 C CA . LYS A 1 102 ? -35.642 12.179 48.982 1.00 49.25 102 LYS A CA 1
ATOM 817 C C . LYS A 1 102 ? -35.617 13.196 47.842 1.00 49.25 102 LYS A C 1
ATOM 819 O O . LYS A 1 102 ? -35.781 14.386 48.102 1.00 49.25 102 LYS A O 1
ATOM 824 N N . ASP A 1 103 ? -35.498 12.728 46.607 1.00 45.16 103 ASP A N 1
ATOM 825 C CA . ASP A 1 103 ? -35.878 13.530 45.449 1.00 45.16 103 ASP A CA 1
ATOM 826 C C . ASP A 1 103 ? -37.404 13.682 45.437 1.00 45.16 103 ASP A C 1
ATOM 828 O O . ASP A 1 103 ? -38.159 12.822 44.979 1.00 45.16 103 ASP A O 1
ATOM 832 N N . LYS A 1 104 ? -37.877 14.795 46.003 1.00 52.41 104 LYS A N 1
ATOM 833 C CA . LYS A 1 104 ? -39.188 15.343 45.663 1.00 52.41 104 LYS A CA 1
ATOM 834 C C . LYS A 1 104 ? -39.051 15.950 44.267 1.00 52.41 104 LYS A C 1
ATOM 836 O O . LYS A 1 104 ? -38.427 16.993 44.108 1.00 52.41 104 LYS A O 1
ATOM 841 N N . CYS A 1 105 ? -39.629 15.281 43.270 1.00 52.25 105 CYS A N 1
ATOM 842 C CA . CYS A 1 105 ? -39.725 15.775 41.900 1.00 52.25 105 CYS A CA 1
ATOM 843 C C . CYS A 1 105 ? -40.307 17.200 41.873 1.00 52.25 105 CYS A C 1
ATOM 845 O O . CYS A 1 105 ? -41.419 17.437 42.350 1.00 52.25 105 CYS A O 1
ATOM 847 N N . HIS A 1 106 ? -39.559 18.137 41.290 1.00 58.41 106 HIS A N 1
ATOM 848 C CA . HIS A 1 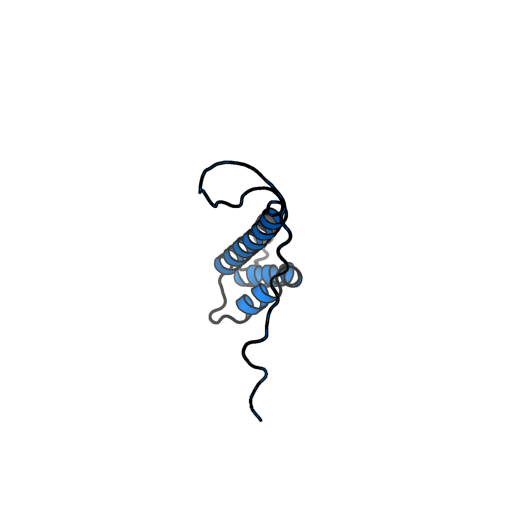106 ? -39.899 19.560 41.244 1.00 58.41 106 HIS A CA 1
ATOM 849 C C . HIS A 1 106 ? -40.944 19.929 40.171 1.00 58.41 106 HIS A C 1
ATOM 851 O O . HIS A 1 106 ? -41.235 21.110 40.004 1.00 58.41 106 HIS A O 1
ATOM 857 N N . TYR A 1 107 ? -41.511 18.950 39.451 1.00 58.81 107 TYR A N 1
ATOM 858 C CA . TYR A 1 107 ? -42.383 19.200 38.292 1.00 58.81 107 TYR A CA 1
ATOM 859 C C . TYR A 1 107 ? -43.714 18.430 38.270 1.00 58.81 107 TYR A C 1
ATOM 861 O O . TYR A 1 107 ? -44.431 18.488 37.277 1.00 58.81 107 TYR A O 1
ATOM 869 N N . CYS A 1 108 ? -44.110 17.755 39.354 1.00 59.25 108 CYS A N 1
ATOM 870 C CA . CYS A 1 108 ? -45.368 16.991 39.378 1.00 59.25 108 CYS A CA 1
ATOM 871 C C . CYS A 1 108 ? -46.609 17.789 39.815 1.00 59.25 108 CYS A C 1
ATOM 873 O O . CYS A 1 108 ? -47.470 17.221 40.474 1.00 59.25 108 CYS A O 1
ATOM 875 N N . HIS A 1 109 ? -46.738 19.071 39.463 1.00 48.47 109 HIS A N 1
ATOM 876 C CA . HIS A 1 109 ? -48.035 19.756 39.552 1.00 48.47 109 HIS A CA 1
ATOM 877 C C . HIS A 1 109 ? -48.214 20.759 38.410 1.00 48.47 109 HIS A C 1
ATOM 879 O O . HIS A 1 109 ? -47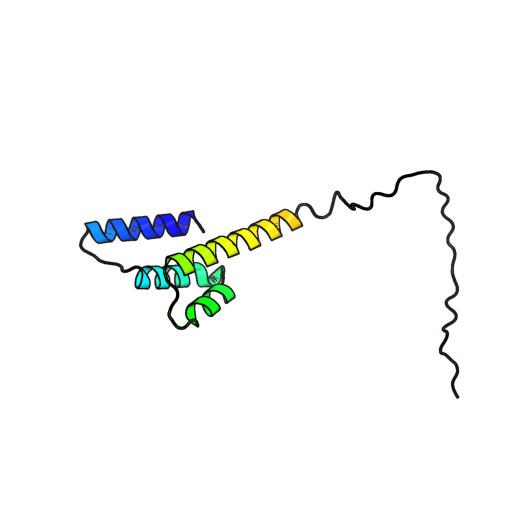.702 21.876 38.472 1.00 48.47 109 HIS A O 1
ATOM 885 N N . LYS A 1 110 ? -49.005 20.370 37.405 1.00 45.16 110 LYS A N 1
ATOM 886 C CA . LYS A 1 110 ? -49.892 21.279 36.670 1.00 45.16 110 LYS A CA 1
ATOM 887 C C . LYS A 1 110 ? -51.051 20.478 36.055 1.00 45.16 110 LYS A C 1
ATOM 889 O O . LYS A 1 110 ? -50.862 19.846 35.026 1.00 45.16 110 LYS A O 1
ATOM 894 N N . ILE A 1 111 ? -52.168 20.553 36.794 1.00 47.34 111 ILE A N 1
ATOM 895 C CA . ILE A 1 111 ? -53.604 20.431 36.459 1.00 47.34 111 ILE A CA 1
ATOM 896 C C . ILE A 1 111 ? -54.022 19.221 35.624 1.00 47.34 111 ILE A C 1
ATOM 898 O O . ILE A 1 111 ? -53.800 19.235 34.397 1.00 47.34 111 ILE A O 1
#

Radius of gyration: 27.9 Å; Cα contacts (8 Å, |Δi|>4): 39; chains: 1; bounding box: 70×30×75 Å

Organism: NCBI:txid120398

InterPro domains:
  IPR061502 Copia/RE1/RE2-like, N-terminal domain [PF14223] (1-73)

Sequence (111 aa):
MQKHVTDMRGLQQKLLLMGSRVDDDMLGRILLTSVKEAFPTTVEILRSREPSPTLDQITNRLLAKEDEIKSRTTTKRKADDEQLLYTGKPDKNRPFKKQVVKDKCHYCHKI

pLDDT: mean 78.56, std 22.82, range [34.44, 97.75]

Solvent-accessible surface area (backbone atoms only — not comparable to full-atom values): 7156 Å² total; per-residue (Å²): 102,69,67,61,56,50,53,53,52,52,50,41,52,53,34,44,75,72,74,41,84,68,52,58,68,56,50,36,53,49,51,47,60,76,40,29,89,84,37,48,70,61,36,53,59,51,70,72,36,86,74,72,67,50,45,64,58,52,49,53,52,52,46,54,50,51,50,54,53,51,48,55,56,54,49,68,76,51,70,86,64,84,77,86,86,72,94,71,86,85,87,83,78,87,76,95,72,92,74,86,76,79,82,73,73,93,73,87,78,83,134

Foldseek 3Di:
DVVVLVVLVVVQVVCVVVVHHDDQVNSLVVVLVVCCVVCVPLSVVQVPDPVRDTSVRSVVSVVVVVVVVVVVVVCVVVPPDDDPPPDDDDDDDDDDDDDPDDPPPPPPDDD